Protein AF-A0A4D0RZY4-F1 (afdb_monomer)

pLDDT: mean 76.49, std 14.1, range [45.78, 93.81]

Radius of gyration: 37.78 Å; Cα contacts (8 Å, |Δi|>4): 43; chains: 1; bounding box: 94×48×108 Å

Nearest PDB structures (foldseek):
  8q7h-assembly1_B  TM=3.725E-01  e=3.620E+00  Homo sapiens

Secondary structure (DSSP, 8-state):
-HHHHHHHHHHHHHHHHHHHHHHHHHHHHHHHT-PPPHHHHHHHHHH-GGGHHHHHHHHHHH-S---HHHHHHHHHHHHHHHHHHHHHHHHHHHHHHHHHHHHHHHHHHHHHTT---PPPPPP---

Solvent-accessible surface area (backbone atoms only — not comparable to f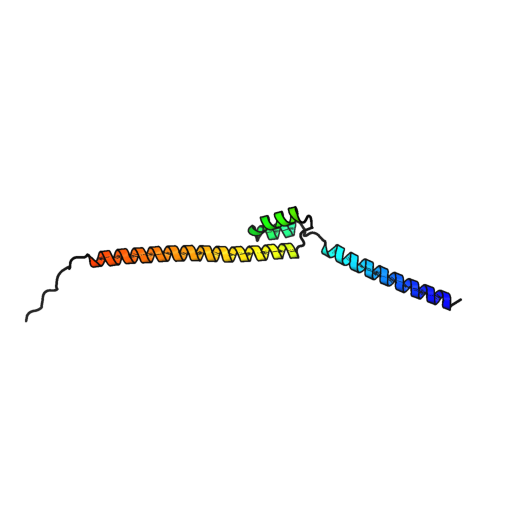ull-atom values): 7279 Å² total; per-residue (Å²): 114,74,70,58,56,53,52,52,51,55,49,51,52,52,53,50,50,52,49,50,51,52,51,49,54,52,50,51,54,58,60,68,61,51,54,47,54,72,65,62,56,49,52,52,36,72,77,31,64,79,28,49,64,61,52,53,50,46,48,73,72,62,75,49,71,64,32,60,68,60,51,52,50,50,36,53,53,38,51,55,54,47,54,54,52,50,53,52,51,50,50,54,50,51,54,53,52,50,52,52,52,51,53,54,48,56,53,49,55,58,54,59,77,64,60,78,84,79,79,85,79,83,80,89,81,132

Structure (mmCIF, N/CA/C/O backbone):
data_AF-A0A4D0RZY4-F1
#
_entry.id   AF-A0A4D0RZY4-F1
#
loop_
_atom_site.group_PDB
_atom_site.id
_atom_site.type_symbol
_atom_site.label_atom_id
_atom_site.label_alt_id
_atom_site.label_comp_id
_atom_site.label_asym_id
_atom_site.label_entity_id
_atom_site.label_seq_id
_atom_site.pdbx_PDB_ins_code
_atom_site.Cartn_x
_atom_site.Cartn_y
_atom_site.Cartn_z
_atom_site.occupancy
_atom_site.B_iso_or_equiv
_atom_site.auth_seq_id
_atom_site.auth_comp_id
_atom_site.auth_asym_id
_atom_site.auth_atom_id
_atom_site.pdbx_PDB_model_num
ATOM 1 N N . MET A 1 1 ? -51.139 1.324 35.838 1.00 61.91 1 MET A N 1
ATOM 2 C CA . MET A 1 1 ? -49.748 1.086 36.300 1.00 61.91 1 MET A CA 1
ATOM 3 C C . MET A 1 1 ? -48.948 0.200 35.340 1.00 61.91 1 MET A C 1
ATOM 5 O O . MET A 1 1 ? -47.953 0.679 34.824 1.00 61.91 1 MET A O 1
ATOM 9 N N . LYS A 1 2 ? -49.386 -1.024 34.993 1.00 72.62 2 LYS A N 1
ATOM 10 C CA . LYS A 1 2 ? -48.641 -1.959 34.104 1.00 72.62 2 LYS A CA 1
ATOM 11 C C . LYS A 1 2 ? -48.241 -1.405 32.719 1.00 72.62 2 LYS A C 1
ATOM 13 O O . LYS A 1 2 ? -47.135 -1.658 32.264 1.00 72.62 2 LYS A O 1
ATOM 18 N N . SER A 1 3 ? -49.089 -0.590 32.081 1.00 78.44 3 SER A N 1
ATOM 19 C CA . SER A 1 3 ? -48.786 0.014 30.766 1.00 78.44 3 SER A CA 1
ATOM 20 C C . SER A 1 3 ? -47.657 1.057 30.810 1.00 78.44 3 SER A C 1
ATOM 22 O O . SER A 1 3 ? -46.934 1.230 29.834 1.00 78.44 3 SER A O 1
ATOM 24 N N . ILE A 1 4 ? -47.467 1.727 31.951 1.00 85.56 4 ILE A N 1
ATOM 25 C CA . ILE A 1 4 ? -46.423 2.750 32.116 1.00 85.56 4 ILE A CA 1
ATOM 26 C C . ILE A 1 4 ? -45.049 2.077 32.182 1.00 85.56 4 ILE A C 1
ATOM 28 O O . ILE A 1 4 ? -44.133 2.484 31.474 1.00 8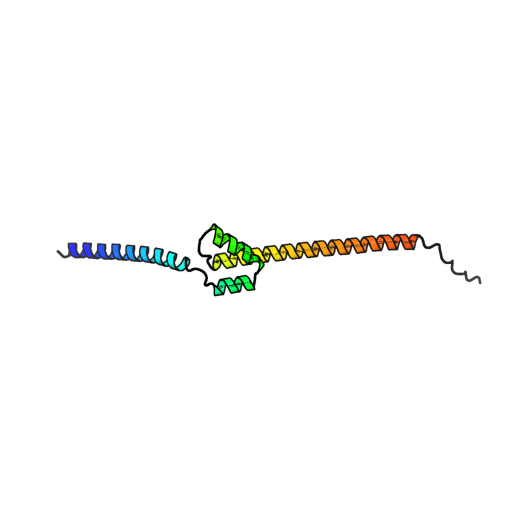5.56 4 ILE A O 1
ATOM 32 N N . TYR A 1 5 ? -44.936 0.991 32.952 1.00 84.56 5 TYR A N 1
ATOM 33 C CA . TYR A 1 5 ? -43.713 0.188 33.022 1.00 84.56 5 TYR A CA 1
ATOM 34 C C . TYR A 1 5 ? -43.352 -0.438 31.675 1.00 84.56 5 TYR A C 1
ATOM 36 O O . TYR A 1 5 ? -42.184 -0.443 31.303 1.00 84.56 5 TYR A O 1
ATOM 44 N N . LEU A 1 6 ? -44.347 -0.898 30.910 1.00 87.44 6 LEU A N 1
ATOM 45 C CA . LEU A 1 6 ? -44.110 -1.476 29.587 1.00 87.44 6 LEU A CA 1
ATOM 46 C C . LEU A 1 6 ? -43.543 -0.446 28.596 1.00 87.44 6 LEU A C 1
ATOM 48 O O . LEU A 1 6 ? -42.625 -0.762 27.847 1.00 87.44 6 LEU A O 1
ATOM 52 N N . LYS A 1 7 ? -44.044 0.797 28.622 1.00 88.31 7 LYS A N 1
ATOM 53 C CA . LYS A 1 7 ? -43.523 1.894 27.787 1.00 88.31 7 LYS A CA 1
ATOM 54 C C . LYS A 1 7 ? -42.090 2.275 28.166 1.00 88.31 7 LYS A C 1
ATOM 56 O O . LYS A 1 7 ? -41.256 2.442 27.282 1.00 88.31 7 LYS A O 1
ATOM 61 N N . TYR A 1 8 ? -41.794 2.361 29.464 1.00 90.00 8 TYR A N 1
ATOM 62 C CA . TYR A 1 8 ? -40.435 2.623 29.952 1.00 90.00 8 TYR A CA 1
ATOM 63 C C . TYR A 1 8 ? -39.457 1.512 29.572 1.00 90.00 8 TYR A C 1
ATOM 65 O O . TYR A 1 8 ? -38.351 1.797 29.119 1.00 90.00 8 TYR A O 1
ATOM 73 N N . PHE A 1 9 ? -39.880 0.255 29.703 1.00 89.50 9 PHE A N 1
ATOM 74 C CA . PHE A 1 9 ? -39.071 -0.894 29.319 1.00 89.50 9 PHE A CA 1
ATOM 75 C C . PHE A 1 9 ? -38.739 -0.874 27.823 1.00 89.50 9 PHE A C 1
ATOM 77 O O . PHE A 1 9 ? -37.576 -0.995 27.448 1.00 89.50 9 PHE A O 1
ATOM 84 N N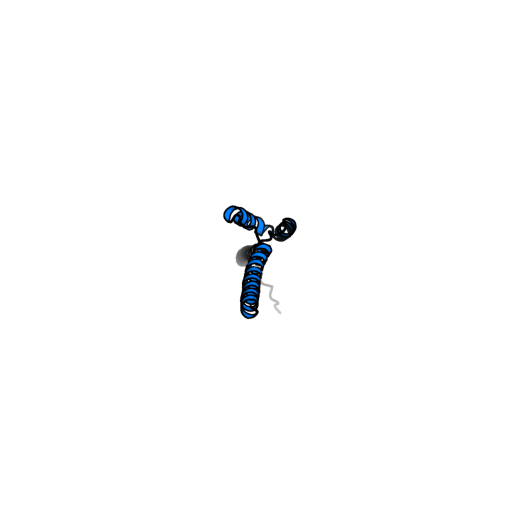 . LEU A 1 10 ? -39.739 -0.631 26.969 1.00 88.69 10 LEU A N 1
ATOM 85 C CA . LEU A 1 10 ? -39.537 -0.551 25.522 1.00 88.69 10 LEU A CA 1
ATOM 86 C C . LEU A 1 10 ? -38.591 0.598 25.137 1.00 88.69 10 LEU A C 1
ATOM 88 O O . LEU A 1 10 ? -37.725 0.428 24.283 1.00 88.69 10 LEU A O 1
ATOM 92 N N . SER A 1 11 ? -38.717 1.747 25.809 1.00 90.81 11 SER A N 1
ATOM 93 C CA . SER A 1 11 ? -37.832 2.898 25.609 1.00 90.81 11 SER A CA 1
ATOM 94 C C . SER A 1 11 ? -36.391 2.603 26.025 1.00 90.81 11 SER A C 1
ATOM 96 O O . SER A 1 11 ? -35.465 2.992 25.318 1.00 90.81 11 SER A O 1
ATOM 98 N N . PHE A 1 12 ? -36.186 1.922 27.154 1.00 92.25 12 PHE A N 1
ATOM 99 C CA . PHE A 1 12 ? -34.852 1.563 27.635 1.00 92.25 12 PHE A CA 1
ATOM 100 C C . PHE A 1 12 ? -34.146 0.604 26.674 1.00 92.25 12 PHE A C 1
ATOM 102 O O . PHE A 1 12 ? -32.979 0.807 26.350 1.00 92.25 12 PHE A O 1
ATOM 109 N N . VAL A 1 13 ? -34.874 -0.390 26.157 1.00 93.25 13 VAL A N 1
ATOM 110 C CA . VAL A 1 13 ? -34.351 -1.317 25.145 1.00 93.25 13 VAL A CA 1
ATOM 111 C C . VAL A 1 13 ? -33.952 -0.563 23.876 1.00 93.25 13 VAL A C 1
ATOM 113 O O . VAL A 1 13 ? -32.864 -0.787 23.356 1.00 93.25 13 VAL A O 1
ATOM 116 N N . PHE A 1 14 ? -34.779 0.372 23.403 1.00 92.19 14 PHE A N 1
ATOM 117 C CA . PHE A 1 14 ? -34.480 1.133 22.188 1.00 92.19 14 PHE A CA 1
ATOM 118 C C . PHE A 1 14 ? -33.235 2.015 22.339 1.00 92.19 14 PHE A C 1
ATOM 120 O O . PHE A 1 14 ? -32.358 2.004 21.477 1.00 92.19 14 PHE A O 1
ATOM 127 N N . VAL A 1 15 ? -33.128 2.742 23.456 1.00 93.81 15 VAL A N 1
ATOM 128 C CA . VAL A 1 15 ? -31.955 3.578 23.757 1.00 93.81 15 VAL A CA 1
ATOM 129 C C . VAL A 1 15 ? -30.707 2.713 23.933 1.00 93.81 15 VAL A C 1
ATOM 131 O O . VAL A 1 15 ? -29.658 3.052 23.396 1.00 93.81 15 VAL A O 1
ATOM 134 N N . GLY A 1 16 ? -30.825 1.574 24.620 1.00 92.00 16 GLY A N 1
ATOM 135 C CA . GLY A 1 16 ? -29.725 0.631 24.812 1.00 92.00 16 GLY A CA 1
ATOM 136 C C . GLY A 1 16 ? -29.207 0.046 23.498 1.00 92.00 16 GLY A C 1
ATOM 137 O O . GLY A 1 16 ? -28.000 0.023 23.282 1.00 92.00 16 GLY A O 1
ATOM 138 N N . VAL A 1 17 ? -30.100 -0.367 22.592 1.00 93.44 17 VAL A N 1
ATOM 139 C CA . VAL A 1 17 ? -29.726 -0.905 21.271 1.00 93.44 17 VAL A CA 1
ATOM 140 C C . VAL A 1 17 ? -29.083 0.170 20.396 1.00 93.44 17 VAL A C 1
ATOM 142 O O . VAL A 1 17 ? -28.061 -0.099 19.770 1.00 93.44 17 VAL A O 1
ATOM 145 N N . MET A 1 18 ? -29.625 1.392 20.383 1.00 90.88 18 MET A N 1
ATOM 146 C CA . MET A 1 18 ? -29.028 2.501 19.631 1.00 90.88 18 MET A CA 1
ATOM 147 C C . MET A 1 18 ? -27.653 2.885 20.183 1.00 90.88 18 MET A C 1
ATOM 149 O O . MET A 1 18 ? -26.723 3.074 19.407 1.00 90.88 18 MET A O 1
ATOM 153 N N . ALA A 1 19 ? -27.487 2.926 21.508 1.00 91.94 19 ALA A N 1
ATOM 154 C CA . ALA A 1 19 ? -26.190 3.161 22.135 1.00 91.94 19 ALA A CA 1
ATOM 155 C C . ALA A 1 19 ? -25.185 2.045 21.810 1.00 91.94 19 ALA A C 1
ATOM 157 O O . ALA A 1 19 ? -24.049 2.347 21.467 1.00 91.94 19 ALA A O 1
ATOM 158 N N . MET A 1 20 ? -25.600 0.774 21.837 1.00 91.19 20 MET A N 1
ATOM 159 C CA . MET A 1 20 ? -24.758 -0.366 21.445 1.00 91.19 20 MET A CA 1
ATOM 160 C C . MET A 1 20 ? -24.340 -0.304 19.973 1.00 91.19 20 MET A C 1
ATOM 162 O O . MET A 1 20 ? -23.181 -0.552 19.660 1.00 91.19 20 MET A O 1
ATOM 166 N N . LEU A 1 21 ? -25.258 0.056 19.072 1.00 90.50 21 LEU A N 1
ATOM 167 C CA . LEU A 1 21 ? -24.956 0.234 17.650 1.00 90.50 21 LEU A CA 1
ATOM 168 C C . LEU A 1 21 ? -23.966 1.372 17.425 1.00 90.50 21 LEU A C 1
ATOM 170 O O . LEU A 1 21 ? -22.983 1.189 16.716 1.00 90.50 21 LEU A O 1
ATOM 174 N N . ILE A 1 22 ? -24.198 2.524 18.054 1.00 89.56 22 ILE A N 1
ATOM 175 C CA . ILE A 1 22 ? -23.301 3.677 17.965 1.00 89.56 22 ILE A CA 1
ATOM 176 C C . ILE A 1 22 ? -21.926 3.300 18.525 1.00 89.56 22 ILE A C 1
ATOM 178 O O . ILE A 1 22 ? -20.929 3.446 17.825 1.00 89.56 22 ILE A O 1
ATOM 182 N N . CYS A 1 23 ? -21.864 2.735 19.734 1.00 88.56 23 CYS A N 1
ATOM 183 C CA . CYS A 1 23 ? -20.617 2.251 20.318 1.00 88.56 23 CYS A CA 1
ATOM 184 C C . CYS A 1 23 ? -19.922 1.231 19.415 1.00 88.56 23 CYS A C 1
ATOM 186 O O . CYS A 1 23 ? -18.720 1.344 19.251 1.00 88.56 23 CYS A O 1
ATOM 188 N N . GLY A 1 24 ? -20.643 0.293 18.797 1.00 86.50 24 GLY A N 1
ATOM 189 C CA . GLY A 1 24 ? -20.077 -0.687 17.870 1.00 86.50 24 GLY A CA 1
ATOM 190 C C . GLY A 1 24 ? -19.512 -0.061 16.594 1.00 86.50 24 GLY A C 1
ATOM 191 O O . GLY A 1 24 ? -18.422 -0.433 16.173 1.00 86.50 24 GLY A O 1
ATOM 192 N N . LEU A 1 25 ? -20.205 0.917 16.000 1.00 85.00 25 LEU A N 1
ATOM 193 C CA . LEU A 1 25 ? -19.712 1.653 14.829 1.00 85.00 25 LEU A CA 1
ATOM 194 C C . LEU A 1 25 ? -18.422 2.412 15.150 1.00 85.00 25 LEU A C 1
ATOM 196 O O . LEU A 1 25 ? -17.447 2.282 14.416 1.00 85.00 25 LEU A O 1
ATOM 200 N N . PHE A 1 26 ? -18.393 3.129 16.275 1.00 82.12 26 PHE A N 1
ATOM 201 C CA . PHE A 1 26 ? -17.177 3.795 16.736 1.00 82.12 26 PHE A CA 1
ATOM 202 C C . PHE A 1 26 ? -16.080 2.783 17.092 1.00 82.12 26 PHE A C 1
ATOM 204 O O . PHE A 1 26 ? -14.929 2.992 16.740 1.00 82.12 26 PHE A O 1
ATOM 211 N N . TYR A 1 27 ? -16.404 1.657 17.730 1.00 77.00 27 TYR A N 1
ATOM 212 C CA . TYR A 1 27 ? -15.413 0.630 18.075 1.00 77.00 27 TYR A CA 1
ATOM 213 C C . TYR A 1 27 ? -14.759 0.011 16.832 1.00 77.00 27 TYR A C 1
ATOM 215 O O . TYR A 1 27 ? -13.563 -0.266 16.845 1.00 77.00 27 TYR A O 1
ATOM 223 N N . ASN A 1 28 ? -15.530 -0.180 15.757 1.00 73.19 28 ASN A N 1
ATOM 224 C CA . ASN A 1 28 ? -15.009 -0.647 14.472 1.00 73.19 28 ASN A CA 1
ATOM 225 C C . ASN A 1 28 ? -14.062 0.384 13.839 1.00 73.19 28 ASN A C 1
ATOM 227 O O . ASN A 1 28 ? -12.974 0.010 13.416 1.00 73.19 28 ASN A O 1
ATOM 231 N N . ASP A 1 29 ? -14.429 1.668 13.854 1.00 71.62 29 ASP A N 1
ATOM 232 C CA . ASP A 1 29 ? -13.574 2.772 13.389 1.00 71.62 29 ASP A CA 1
ATOM 233 C C . ASP A 1 29 ? -12.244 2.829 14.174 1.00 71.62 29 ASP A C 1
ATOM 235 O O . ASP A 1 29 ? -11.159 2.893 13.597 1.00 71.62 29 ASP A O 1
ATOM 239 N N . TYR A 1 30 ? -12.310 2.642 15.498 1.00 63.47 30 TYR A N 1
ATOM 240 C CA . TYR A 1 30 ? -11.136 2.548 16.373 1.00 63.47 30 TYR A CA 1
ATOM 241 C C . TYR A 1 30 ? -10.222 1.351 16.067 1.00 63.47 30 TYR A C 1
ATOM 243 O O . TYR A 1 30 ? -9.002 1.462 16.207 1.00 63.47 30 TYR A O 1
ATOM 251 N N . LEU A 1 31 ? -10.778 0.198 15.683 1.00 62.16 31 LEU A N 1
ATOM 252 C CA . LEU A 1 31 ? -9.979 -0.978 15.323 1.00 62.16 31 LEU A CA 1
ATOM 253 C C . LEU A 1 31 ? -9.293 -0.809 13.966 1.00 62.16 31 LEU A C 1
ATOM 255 O O . LEU A 1 31 ? -8.164 -1.268 13.794 1.00 62.16 31 LEU A O 1
ATOM 259 N N . GLU A 1 32 ? -9.944 -0.130 13.026 1.00 54.53 32 GLU A N 1
ATOM 260 C CA . GLU A 1 32 ? -9.401 0.117 11.688 1.00 54.53 32 GLU A CA 1
ATOM 261 C C . GLU A 1 32 ? -8.252 1.138 11.703 1.00 54.53 32 GLU A C 1
ATOM 263 O O . GLU A 1 32 ? -7.352 1.090 10.862 1.00 54.53 32 GLU A O 1
ATOM 268 N N . GLN A 1 33 ? -8.223 2.002 12.721 1.00 58.19 33 GLN A N 1
ATOM 269 C CA . GLN A 1 33 ? -7.160 2.979 12.940 1.00 58.19 33 GLN A CA 1
ATOM 270 C C . GLN A 1 33 ? -5.938 2.431 13.697 1.00 58.19 33 GLN A C 1
ATOM 272 O O . GLN A 1 33 ? -5.008 3.193 13.976 1.00 58.19 33 GLN A O 1
ATOM 277 N N . GLN A 1 34 ? -5.899 1.128 14.014 1.00 54.47 34 GLN A N 1
ATOM 278 C CA . GLN A 1 34 ? -4.713 0.497 14.598 1.00 54.47 34 GLN A CA 1
ATOM 279 C C . GLN A 1 34 ? -3.494 0.731 13.685 1.00 54.47 34 GLN A C 1
ATOM 281 O O . GLN A 1 34 ? -3.467 0.244 12.547 1.00 54.47 34 GLN A O 1
ATOM 286 N N . PRO A 1 35 ? -2.483 1.491 14.149 1.00 56.97 35 PRO A N 1
ATOM 287 C CA . PRO A 1 35 ? -1.281 1.741 13.370 1.00 56.97 35 PRO A CA 1
ATOM 288 C C . PR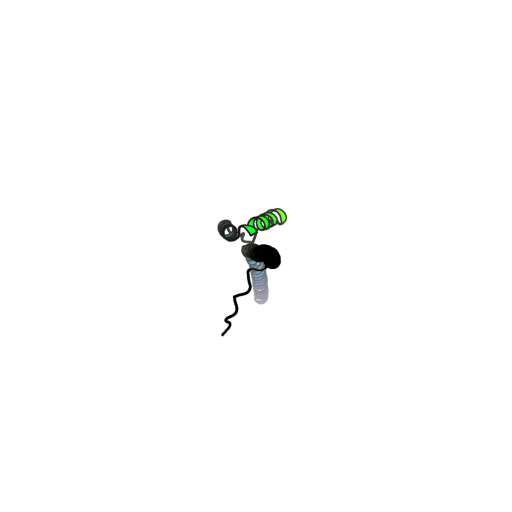O A 1 35 ? -0.573 0.412 13.095 1.00 56.97 35 PRO A C 1
ATOM 290 O O . PRO A 1 35 ? -0.484 -0.441 13.980 1.00 56.97 35 PRO A O 1
ATOM 293 N N . ALA A 1 36 ? -0.058 0.233 11.873 1.00 57.88 36 ALA A N 1
ATOM 294 C CA . ALA A 1 36 ? 0.781 -0.919 11.563 1.00 57.88 36 ALA A CA 1
ATOM 295 C C . ALA A 1 36 ? 1.926 -0.987 12.585 1.00 57.88 36 ALA A C 1
ATOM 297 O O . ALA A 1 36 ? 2.607 0.014 12.828 1.00 57.88 36 ALA A O 1
ATOM 298 N N . THR A 1 37 ? 2.123 -2.151 13.208 1.00 59.38 37 THR A N 1
ATOM 299 C CA . THR A 1 37 ? 3.245 -2.346 14.125 1.00 59.38 37 THR A CA 1
ATOM 300 C C . THR A 1 37 ? 4.548 -2.021 13.386 1.00 59.38 37 THR A C 1
ATOM 302 O O . THR A 1 37 ? 4.710 -2.406 12.223 1.00 59.38 37 THR A O 1
ATOM 305 N N . PRO A 1 38 ? 5.494 -1.308 14.023 1.00 61.09 38 PRO A N 1
ATOM 306 C CA . PRO A 1 38 ? 6.728 -0.873 13.365 1.00 61.09 38 PRO A CA 1
ATOM 307 C C . PRO A 1 38 ? 7.548 -2.052 12.816 1.00 61.09 38 PRO A C 1
ATOM 309 O O . PRO A 1 38 ? 8.316 -1.886 11.873 1.00 61.09 38 PRO A O 1
ATOM 312 N N . GLU A 1 39 ? 7.336 -3.255 13.349 1.00 59.84 39 GLU A N 1
ATOM 313 C CA . GLU A 1 39 ? 7.965 -4.498 12.899 1.00 59.84 39 GLU A CA 1
ATOM 314 C C . GLU A 1 39 ? 7.465 -4.950 11.513 1.00 59.84 39 GLU A C 1
ATOM 316 O O . GLU A 1 39 ? 8.280 -5.233 10.640 1.00 59.84 39 GLU A O 1
ATOM 321 N N . GLN A 1 40 ? 6.151 -4.904 11.251 1.00 66.12 40 GLN A N 1
ATOM 322 C CA . GLN A 1 40 ? 5.568 -5.236 9.938 1.00 66.12 40 GLN A CA 1
ATOM 323 C C . GLN A 1 40 ? 5.967 -4.218 8.863 1.00 66.12 40 GLN A C 1
ATOM 325 O O . GLN A 1 40 ? 6.197 -4.562 7.705 1.00 66.12 40 GLN A O 1
ATOM 330 N N . LEU A 1 41 ? 6.067 -2.941 9.244 1.00 71.00 41 LEU A N 1
ATOM 331 C CA . LEU A 1 41 ? 6.479 -1.893 8.315 1.00 71.00 41 LEU A CA 1
ATOM 332 C C . LEU A 1 41 ? 7.964 -2.020 7.948 1.00 71.00 41 LEU A C 1
ATOM 334 O O . LEU A 1 41 ? 8.334 -1.770 6.802 1.00 71.00 41 LEU A O 1
ATOM 338 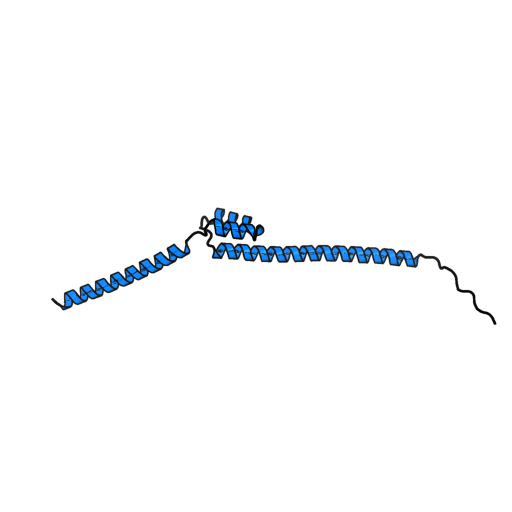N N . THR A 1 42 ? 8.795 -2.455 8.900 1.00 68.31 42 THR A N 1
ATOM 339 C CA . THR A 1 42 ? 10.219 -2.733 8.669 1.00 68.31 42 THR A CA 1
ATOM 340 C C . THR A 1 42 ? 10.407 -3.948 7.758 1.00 68.31 42 THR A C 1
ATOM 342 O O . THR A 1 42 ? 11.246 -3.897 6.863 1.00 68.31 42 THR A O 1
ATOM 345 N N . GLU A 1 43 ? 9.586 -4.992 7.910 1.00 73.88 43 GLU A N 1
ATOM 346 C CA . GLU A 1 43 ? 9.586 -6.170 7.030 1.00 73.88 43 GLU A CA 1
ATOM 347 C C . GLU A 1 43 ? 9.260 -5.794 5.570 1.00 73.88 43 GLU A C 1
ATOM 349 O O . GLU A 1 43 ? 10.009 -6.137 4.654 1.00 73.88 43 GLU A O 1
ATOM 354 N N . ILE A 1 44 ? 8.231 -4.965 5.348 1.00 75.75 44 ILE A N 1
ATOM 355 C CA . ILE A 1 44 ? 7.884 -4.450 4.008 1.00 75.75 44 ILE A CA 1
ATOM 356 C C . ILE A 1 44 ? 9.011 -3.571 3.438 1.00 75.75 44 ILE A C 1
ATOM 358 O O . ILE A 1 44 ? 9.304 -3.632 2.240 1.00 75.75 44 ILE A O 1
ATOM 362 N 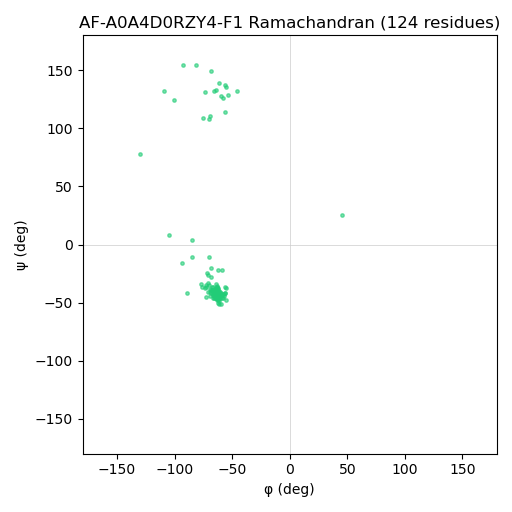N . LEU A 1 45 ? 9.669 -2.765 4.279 1.00 76.06 45 LEU A N 1
ATOM 363 C CA . LEU A 1 45 ? 10.807 -1.934 3.872 1.00 76.06 45 LEU A CA 1
ATOM 364 C C . LEU A 1 45 ? 12.003 -2.779 3.425 1.00 76.06 45 LEU A C 1
ATOM 366 O O . LEU A 1 45 ? 12.713 -2.408 2.489 1.00 76.06 45 LEU A O 1
ATOM 370 N N . GLN A 1 46 ? 12.216 -3.908 4.100 1.00 75.00 46 GLN A N 1
ATOM 371 C CA . GLN A 1 46 ? 13.311 -4.823 3.823 1.00 75.00 46 GLN A CA 1
ATOM 372 C C . GLN A 1 46 ? 13.076 -5.598 2.517 1.00 75.00 46 GLN A C 1
ATOM 374 O O . GLN A 1 46 ? 14.020 -5.795 1.751 1.00 75.00 46 GLN A O 1
ATOM 379 N N . GLU A 1 47 ? 11.827 -5.963 2.213 1.00 76.88 47 GLU A N 1
ATOM 380 C CA . GLU A 1 47 ? 11.465 -6.580 0.929 1.00 76.88 47 GLU A CA 1
ATOM 381 C C . GLU A 1 47 ? 11.388 -5.575 -0.234 1.00 76.88 47 GLU A C 1
ATOM 383 O O . GLU A 1 47 ? 11.723 -5.905 -1.376 1.00 76.88 47 GLU A O 1
ATOM 388 N N . THR A 1 48 ? 10.957 -4.338 0.029 1.00 79.81 48 THR A N 1
ATOM 389 C CA . THR A 1 48 ? 10.763 -3.293 -0.988 1.00 79.81 48 THR A CA 1
ATOM 390 C C . THR A 1 48 ? 11.437 -1.975 -0.596 1.00 79.81 48 THR A C 1
ATOM 392 O O . THR A 1 48 ? 10.761 -1.002 -0.254 1.00 79.81 48 THR A O 1
ATOM 395 N N . PRO A 1 49 ? 12.773 -1.867 -0.748 1.00 80.25 49 PRO A N 1
ATOM 396 C CA . PRO A 1 49 ? 13.507 -0.653 -0.381 1.00 80.25 49 PRO A CA 1
ATOM 397 C C . PRO A 1 49 ? 13.080 0.572 -1.203 1.00 80.25 49 PRO A C 1
ATOM 399 O O . PRO A 1 49 ? 13.239 1.705 -0.764 1.00 80.25 49 PRO A O 1
ATOM 402 N N . CYS A 1 50 ? 12.489 0.359 -2.384 1.00 84.00 50 CYS A N 1
ATOM 403 C CA . CYS A 1 50 ? 11.982 1.434 -3.234 1.00 84.00 50 CYS A CA 1
ATOM 404 C C . CYS A 1 50 ? 10.751 2.154 -2.644 1.00 84.00 50 CYS A C 1
ATOM 406 O O . CYS A 1 50 ? 10.454 3.275 -3.047 1.00 84.00 50 CYS A O 1
ATOM 408 N N . ALA A 1 51 ? 10.032 1.531 -1.702 1.00 83.31 51 ALA A N 1
ATOM 409 C CA . ALA A 1 51 ? 8.836 2.101 -1.083 1.00 83.31 51 ALA A CA 1
ATOM 410 C C . ALA A 1 51 ? 9.149 3.027 0.109 1.00 83.31 51 ALA A C 1
ATOM 412 O O . ALA A 1 51 ? 8.260 3.736 0.579 1.00 83.31 51 ALA A O 1
ATOM 413 N N . ALA A 1 52 ? 10.402 3.051 0.583 1.00 82.00 52 ALA A N 1
ATOM 414 C CA . ALA A 1 52 ? 10.796 3.769 1.794 1.00 82.00 52 ALA A CA 1
ATOM 415 C C . ALA A 1 52 ? 10.570 5.285 1.712 1.00 82.00 52 ALA A C 1
ATOM 417 O O . ALA A 1 52 ? 10.027 5.880 2.641 1.00 82.00 52 ALA A O 1
ATOM 418 N N . GLU A 1 53 ? 10.913 5.899 0.578 1.00 81.38 53 GLU A N 1
ATOM 419 C CA . GLU A 1 53 ? 10.710 7.335 0.351 1.00 81.38 53 GLU A CA 1
ATOM 420 C C . GLU A 1 53 ? 9.216 7.693 0.328 1.00 81.38 53 GLU A C 1
ATOM 422 O O . GLU A 1 53 ? 8.796 8.666 0.951 1.00 81.38 53 GLU A O 1
ATOM 427 N N . ALA A 1 54 ? 8.392 6.855 -0.311 1.00 80.81 54 ALA A N 1
ATOM 428 C CA . ALA A 1 54 ? 6.950 7.067 -0.409 1.00 80.81 54 ALA A CA 1
ATOM 429 C C . ALA A 1 54 ? 6.245 6.942 0.954 1.00 80.81 54 ALA A C 1
ATOM 431 O O . ALA A 1 54 ? 5.309 7.695 1.241 1.00 80.81 54 ALA A O 1
ATOM 432 N N . PHE A 1 55 ? 6.700 6.025 1.817 1.00 80.44 55 PHE A N 1
ATOM 433 C CA . PHE A 1 55 ? 6.217 5.930 3.199 1.00 80.44 55 PHE A CA 1
ATOM 434 C C . PHE A 1 55 ? 6.602 7.149 4.025 1.00 80.44 55 PHE A C 1
ATOM 436 O O . PHE A 1 55 ? 5.778 7.682 4.768 1.00 80.44 55 PHE A O 1
ATOM 443 N N . GLN A 1 56 ? 7.838 7.618 3.877 1.00 81.56 56 GLN A N 1
ATOM 444 C CA . GLN A 1 56 ? 8.315 8.792 4.593 1.00 81.56 56 GLN A CA 1
ATOM 445 C C . GLN A 1 56 ? 7.550 10.056 4.177 1.00 81.56 56 GLN A C 1
ATOM 447 O O . GLN A 1 56 ? 7.192 10.862 5.033 1.00 81.56 56 GLN A O 1
ATOM 452 N N . GLU A 1 57 ? 7.228 10.198 2.892 1.00 82.00 57 GLU A N 1
ATOM 453 C CA . GLU A 1 57 ? 6.413 11.297 2.370 1.00 82.00 57 GLU A CA 1
ATOM 454 C C . GLU A 1 57 ? 4.971 11.258 2.904 1.00 82.00 57 GLU A C 1
ATOM 456 O O . GLU A 1 57 ? 4.451 12.280 3.354 1.00 82.00 57 GLU A O 1
ATOM 461 N N . THR A 1 58 ? 4.339 10.079 2.946 1.00 77.69 58 THR A N 1
ATOM 462 C CA . THR A 1 58 ? 2.976 9.943 3.497 1.00 77.69 58 THR A CA 1
ATOM 463 C C . THR A 1 58 ? 2.920 10.214 4.999 1.00 77.69 58 THR A C 1
ATOM 465 O O . THR A 1 58 ? 1.988 10.879 5.451 1.00 77.69 58 THR A O 1
ATOM 468 N N . LEU A 1 59 ? 3.921 9.769 5.764 1.00 75.81 59 LEU A N 1
ATOM 469 C CA . LEU A 1 59 ? 4.029 10.055 7.199 1.00 75.81 59 LEU A CA 1
ATOM 470 C C . LEU A 1 59 ? 4.228 11.552 7.481 1.00 75.81 59 LEU A C 1
ATOM 472 O O . LEU A 1 59 ? 3.642 12.078 8.425 1.00 75.81 59 LEU A O 1
ATOM 476 N N . ASN A 1 60 ? 5.029 12.237 6.660 1.00 76.44 60 ASN A N 1
ATOM 477 C CA . ASN A 1 60 ? 5.345 13.656 6.842 1.00 76.44 60 ASN A CA 1
ATOM 478 C C . ASN A 1 60 ? 4.181 14.567 6.412 1.00 76.44 60 ASN A C 1
ATOM 480 O O . ASN A 1 60 ? 3.916 15.576 7.058 1.00 76.44 60 ASN A O 1
ATOM 484 N N . TYR A 1 61 ? 3.452 14.195 5.352 1.00 68.50 61 TYR A N 1
ATOM 485 C CA . TYR A 1 61 ? 2.377 15.026 4.805 1.00 68.50 61 TYR A CA 1
ATOM 486 C C . TYR A 1 61 ? 1.006 14.766 5.439 1.00 68.50 61 TYR A C 1
ATOM 488 O O . TYR A 1 61 ? 0.263 15.713 5.686 1.00 68.50 61 TYR A O 1
ATOM 496 N N . GLN A 1 62 ? 0.633 13.503 5.679 1.00 63.84 62 GLN A N 1
ATOM 497 C CA . GLN A 1 62 ? -0.720 13.183 6.149 1.00 63.84 62 GLN A CA 1
ATOM 498 C C . GLN A 1 62 ? -0.848 13.082 7.667 1.00 63.84 62 GLN A C 1
ATOM 500 O O . GLN A 1 62 ? -1.976 13.125 8.150 1.00 63.84 62 GLN A O 1
ATOM 505 N N . SER A 1 63 ? 0.244 12.966 8.437 1.00 58.19 63 SER A N 1
ATOM 506 C CA . SER A 1 63 ? 0.190 12.761 9.902 1.00 58.19 63 SER A CA 1
ATOM 507 C C . SER A 1 63 ? -0.840 11.698 10.340 1.00 58.19 63 SER A C 1
ATOM 509 O O . SER A 1 63 ? -1.374 11.734 11.444 1.00 58.19 63 SER A O 1
ATOM 511 N N . GLU A 1 64 ? -1.148 10.763 9.441 1.00 61.56 64 GLU A N 1
ATOM 512 C CA . GLU A 1 64 ? -2.165 9.732 9.589 1.00 61.56 64 GLU A CA 1
ATOM 513 C C . GLU A 1 64 ? -1.396 8.421 9.742 1.00 61.56 64 GLU A C 1
ATOM 515 O O . GLU A 1 64 ? -0.455 8.179 8.972 1.00 61.56 64 GLU A O 1
ATOM 520 N N . PRO A 1 65 ? -1.732 7.582 10.732 1.00 61.28 65 PRO A N 1
ATOM 521 C CA . PRO A 1 65 ? -1.050 6.312 10.908 1.00 61.28 65 PRO A CA 1
ATOM 522 C C . PRO A 1 65 ? -1.176 5.481 9.626 1.00 61.28 65 PRO A C 1
ATOM 524 O O . PRO A 1 65 ? -2.270 5.268 9.100 1.00 61.28 65 PRO A O 1
ATOM 527 N N . LEU A 1 66 ? -0.039 5.032 9.089 1.00 70.56 66 LEU A N 1
ATOM 528 C CA . LEU A 1 66 ? -0.017 4.240 7.868 1.00 70.56 66 LEU A CA 1
ATOM 529 C C . LEU A 1 66 ? -0.605 2.857 8.174 1.00 70.56 66 LEU A C 1
ATOM 531 O O . LEU A 1 66 ? 0.006 2.045 8.869 1.00 70.56 66 LEU A O 1
ATOM 535 N N . THR A 1 67 ? -1.813 2.595 7.680 1.00 76.50 67 THR A N 1
ATOM 536 C CA . THR A 1 67 ? -2.448 1.284 7.832 1.00 76.50 67 THR A CA 1
ATOM 537 C C . THR A 1 67 ? -1.704 0.238 7.001 1.00 76.50 67 THR A C 1
ATOM 539 O O . THR A 1 67 ? -1.167 0.533 5.927 1.00 76.50 67 THR A O 1
ATOM 542 N N . LEU A 1 68 ? -1.698 -1.015 7.463 1.00 75.56 68 LEU A N 1
ATOM 543 C CA . LEU A 1 68 ? -1.009 -2.124 6.788 1.00 75.56 68 LEU A CA 1
ATOM 544 C C . LEU A 1 68 ? -1.471 -2.299 5.327 1.00 75.56 68 LEU A C 1
ATOM 546 O O . LEU A 1 68 ? -0.669 -2.577 4.435 1.00 75.56 68 LEU A O 1
ATOM 550 N N . GLY A 1 69 ? -2.762 -2.083 5.056 1.00 75.75 69 GLY A N 1
ATOM 551 C CA . GLY A 1 69 ? -3.314 -2.138 3.700 1.00 75.75 69 GLY A CA 1
ATOM 552 C C . GLY A 1 69 ? -2.748 -1.050 2.782 1.00 75.75 69 GLY A C 1
ATOM 553 O O . GLY A 1 69 ? -2.385 -1.324 1.636 1.00 75.75 69 GLY A O 1
ATOM 554 N N . LYS A 1 70 ? -2.606 0.179 3.291 1.00 81.19 70 LYS A N 1
ATOM 555 C CA . LYS A 1 70 ? -2.014 1.294 2.541 1.00 81.19 70 LYS A CA 1
ATOM 556 C C . LYS A 1 70 ? -0.517 1.080 2.316 1.00 81.19 70 LYS A C 1
ATOM 558 O O . LYS A 1 70 ? -0.040 1.333 1.210 1.00 81.19 70 LYS A O 1
ATOM 563 N N . ALA A 1 71 ? 0.186 0.535 3.312 1.00 81.88 71 ALA A N 1
ATOM 564 C CA . ALA A 1 71 ? 1.598 0.183 3.202 1.00 81.88 71 ALA A CA 1
ATOM 565 C C . ALA A 1 71 ? 1.849 -0.845 2.081 1.00 81.88 71 ALA A C 1
ATOM 567 O O . ALA A 1 71 ? 2.637 -0.601 1.166 1.00 81.88 71 ALA A O 1
ATOM 568 N N . ASN A 1 72 ? 1.088 -1.9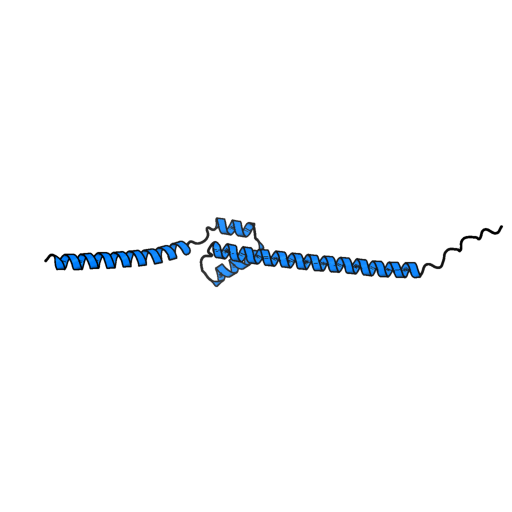44 2.082 1.00 84.50 72 ASN A N 1
ATOM 569 C CA . ASN A 1 72 ? 1.172 -2.983 1.051 1.00 84.50 72 ASN A CA 1
ATOM 570 C C . ASN A 1 72 ? 0.821 -2.465 -0.350 1.00 84.50 72 ASN A C 1
ATOM 572 O O . ASN A 1 72 ? 1.459 -2.842 -1.336 1.00 84.50 72 ASN A O 1
ATOM 576 N N . LYS A 1 73 ? -0.162 -1.561 -0.460 1.00 86.75 73 LYS A N 1
ATOM 577 C CA . LYS A 1 73 ? -0.520 -0.953 -1.746 1.00 86.75 73 LYS A CA 1
ATOM 578 C C . LYS A 1 73 ? 0.648 -0.152 -2.328 1.00 86.75 73 LYS A C 1
ATOM 580 O O . LYS A 1 73 ? 1.019 -0.385 -3.478 1.00 86.75 73 LYS A O 1
ATOM 585 N N . ILE A 1 74 ? 1.253 0.731 -1.535 1.00 85.81 74 ILE A N 1
ATOM 586 C CA . ILE A 1 74 ? 2.406 1.547 -1.951 1.00 85.81 74 ILE A CA 1
ATOM 587 C C . ILE A 1 74 ? 3.597 0.649 -2.327 1.00 85.81 74 ILE A C 1
ATOM 589 O O . ILE A 1 74 ? 4.200 0.848 -3.384 1.00 85.81 74 ILE A O 1
ATOM 593 N N . ALA A 1 75 ? 3.887 -0.386 -1.530 1.00 86.25 75 ALA A N 1
ATOM 594 C CA . ALA A 1 75 ? 4.942 -1.356 -1.830 1.00 86.25 75 ALA A CA 1
ATOM 595 C C . ALA A 1 75 ? 4.710 -2.076 -3.172 1.00 86.25 75 ALA A C 1
ATOM 597 O O . ALA A 1 75 ? 5.610 -2.148 -4.017 1.00 86.25 75 ALA A O 1
ATOM 598 N N . SER A 1 76 ? 3.480 -2.542 -3.419 1.00 87.00 76 SER A N 1
ATOM 599 C CA . SER A 1 76 ? 3.117 -3.236 -4.662 1.00 87.00 76 SER A CA 1
ATOM 600 C C . SER A 1 76 ? 3.222 -2.341 -5.904 1.00 87.00 76 SER A C 1
ATOM 602 O O . SER A 1 76 ? 3.727 -2.772 -6.948 1.00 87.00 76 SER A O 1
ATOM 604 N N . GLU A 1 77 ? 2.805 -1.075 -5.800 1.00 88.19 77 GLU A N 1
ATOM 605 C CA . GLU A 1 77 ? 2.920 -0.110 -6.894 1.00 88.19 77 GLU A CA 1
ATOM 606 C C . GLU A 1 77 ? 4.384 0.214 -7.191 1.00 88.19 77 GLU A C 1
ATOM 608 O O . GLU A 1 77 ? 4.783 0.263 -8.362 1.00 88.19 77 GLU A O 1
ATOM 613 N N . CYS A 1 78 ? 5.200 0.368 -6.147 1.00 88.25 78 CYS A N 1
ATOM 614 C CA . CYS A 1 78 ? 6.623 0.621 -6.299 1.00 88.25 78 CYS A CA 1
ATOM 615 C C . CYS A 1 78 ? 7.342 -0.538 -6.999 1.00 88.25 78 CYS A C 1
ATOM 617 O O . CYS A 1 78 ? 8.067 -0.323 -7.976 1.00 88.25 78 CYS A O 1
ATOM 619 N N . ARG A 1 79 ? 7.075 -1.782 -6.581 1.00 88.12 79 ARG A N 1
ATOM 620 C CA . ARG A 1 79 ? 7.627 -2.979 -7.230 1.00 88.12 79 ARG A CA 1
ATOM 621 C C . ARG A 1 79 ? 7.293 -3.015 -8.721 1.00 88.12 79 ARG A C 1
ATOM 623 O O . ARG A 1 79 ? 8.187 -3.175 -9.551 1.00 88.12 79 ARG A O 1
ATOM 630 N N . LYS A 1 80 ? 6.029 -2.773 -9.075 1.00 89.19 80 LYS A N 1
ATOM 631 C CA . LYS A 1 80 ? 5.574 -2.748 -10.473 1.00 89.19 80 LYS A CA 1
ATOM 632 C C . LYS A 1 80 ? 6.277 -1.662 -11.298 1.00 89.19 80 LYS A C 1
ATOM 634 O O . LYS A 1 80 ? 6.632 -1.893 -12.455 1.00 89.19 80 LYS A O 1
ATOM 639 N N . ARG A 1 81 ? 6.503 -0.474 -10.721 1.00 87.50 81 ARG A N 1
ATOM 640 C CA . ARG A 1 81 ? 7.279 0.604 -11.366 1.00 87.50 81 ARG A CA 1
ATOM 641 C C . ARG A 1 81 ? 8.732 0.193 -11.590 1.00 87.50 81 ARG A C 1
ATOM 643 O O . ARG A 1 81 ? 9.264 0.463 -12.669 1.00 87.50 81 ARG A O 1
ATOM 650 N N . ASN A 1 82 ? 9.349 -0.463 -10.609 1.00 87.75 82 ASN A N 1
ATOM 651 C CA . ASN A 1 82 ? 10.735 -0.907 -10.703 1.00 87.75 82 ASN A CA 1
ATOM 652 C C . ASN A 1 82 ? 10.917 -1.974 -11.792 1.00 87.75 82 ASN A C 1
ATOM 654 O O . ASN A 1 82 ? 11.785 -1.822 -12.647 1.00 87.75 82 ASN A O 1
ATOM 658 N N . GLU A 1 83 ? 10.039 -2.978 -11.848 1.00 88.56 83 GLU A N 1
ATOM 659 C CA . GLU A 1 83 ? 10.070 -4.020 -12.887 1.00 88.56 83 GLU A CA 1
ATOM 660 C C . GLU A 1 83 ? 9.947 -3.418 -14.300 1.00 88.56 83 GLU A C 1
ATOM 662 O O . GLU A 1 83 ? 10.712 -3.753 -15.208 1.00 88.56 83 GLU A O 1
ATOM 667 N N . MET A 1 84 ? 9.046 -2.447 -14.494 1.00 84.62 84 MET A N 1
ATOM 668 C CA . MET A 1 84 ? 8.933 -1.728 -15.771 1.00 84.62 84 MET A CA 1
ATOM 669 C C . MET A 1 84 ? 10.187 -0.907 -16.100 1.00 84.62 84 MET A C 1
ATOM 671 O O . MET A 1 84 ? 10.585 -0.812 -17.267 1.00 84.62 84 MET A O 1
ATOM 675 N N . ALA A 1 85 ? 10.803 -0.281 -15.096 1.00 86.62 85 ALA A N 1
ATOM 676 C CA . ALA A 1 85 ? 12.021 0.498 -15.272 1.00 86.62 85 ALA A CA 1
ATOM 677 C C . ALA A 1 85 ? 13.215 -0.398 -15.633 1.00 86.62 85 ALA A C 1
ATOM 679 O O . ALA A 1 85 ? 13.980 -0.051 -16.539 1.00 86.62 85 ALA A O 1
ATOM 680 N N . GLU A 1 86 ? 13.351 -1.559 -14.993 1.00 88.12 86 GLU A N 1
ATOM 681 C CA . GLU A 1 86 ? 14.363 -2.558 -15.333 1.00 88.12 86 GLU A CA 1
ATOM 682 C C . GLU A 1 86 ? 14.167 -3.113 -16.741 1.00 88.12 86 GLU A C 1
ATOM 684 O O . GLU A 1 86 ? 15.115 -3.094 -17.530 1.00 88.12 86 GLU A O 1
ATOM 689 N N . ALA A 1 87 ? 12.943 -3.495 -17.114 1.00 86.94 87 ALA A N 1
ATOM 690 C CA . ALA A 1 87 ? 12.643 -3.961 -18.468 1.00 86.94 87 ALA A CA 1
ATOM 691 C C . ALA A 1 87 ? 13.016 -2.908 -19.528 1.00 86.94 87 ALA A C 1
ATOM 693 O O . ALA A 1 87 ? 13.650 -3.220 -20.541 1.00 86.94 87 ALA A O 1
ATOM 694 N N . ARG A 1 88 ? 12.716 -1.626 -19.271 1.00 89.69 88 ARG A N 1
ATOM 695 C CA . ARG A 1 88 ? 13.142 -0.518 -20.145 1.00 89.69 88 ARG A CA 1
ATOM 696 C C . ARG A 1 88 ? 14.663 -0.370 -20.204 1.00 89.69 88 ARG A C 1
ATOM 698 O O . ARG A 1 88 ? 15.199 -0.105 -21.281 1.00 89.69 88 ARG A O 1
ATOM 705 N N . ARG A 1 89 ? 15.376 -0.516 -19.082 1.00 91.81 89 ARG A N 1
ATOM 706 C CA . ARG A 1 89 ? 16.851 -0.449 -19.046 1.00 91.81 89 ARG A CA 1
ATOM 707 C C . ARG A 1 89 ? 17.480 -1.599 -19.832 1.00 91.81 89 ARG A C 1
ATOM 709 O O . ARG A 1 89 ? 18.405 -1.353 -20.606 1.00 91.81 89 ARG A O 1
ATOM 716 N N . LEU A 1 90 ? 16.963 -2.815 -19.677 1.00 91.06 90 LEU A N 1
ATOM 717 C CA . LEU A 1 90 ? 17.410 -3.992 -20.422 1.00 91.06 90 LEU A CA 1
ATOM 718 C C . LEU A 1 90 ? 17.152 -3.833 -2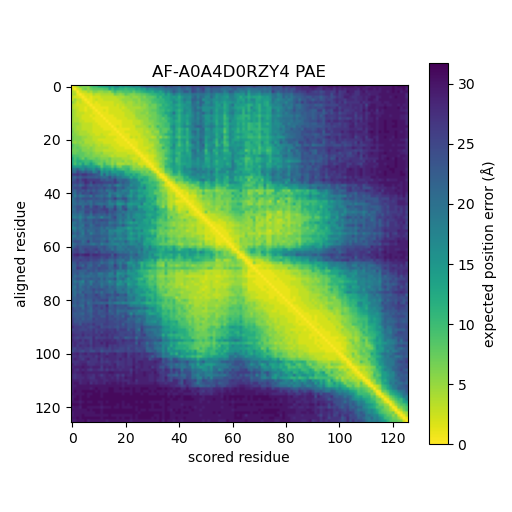1.919 1.00 91.06 90 LEU A C 1
ATOM 720 O O . LEU A 1 90 ? 18.069 -4.041 -22.708 1.00 91.06 90 LEU A O 1
ATOM 724 N N . SER A 1 91 ? 15.967 -3.358 -22.310 1.00 90.69 91 SER A N 1
ATOM 725 C CA . SER A 1 91 ? 15.654 -3.054 -23.710 1.00 90.69 91 SER A CA 1
ATOM 726 C C . SER A 1 91 ? 16.630 -2.030 -24.302 1.00 90.69 91 SER A C 1
ATOM 728 O O . SER A 1 91 ? 17.202 -2.271 -25.362 1.00 90.69 91 SER A O 1
ATOM 730 N N . LYS A 1 92 ? 16.924 -0.932 -23.589 1.00 92.25 92 LYS A N 1
ATOM 731 C CA . LYS A 1 92 ? 17.919 0.061 -24.037 1.00 92.25 92 LYS A CA 1
ATOM 732 C C . LYS A 1 92 ? 19.320 -0.534 -24.196 1.00 92.25 92 LYS A C 1
ATOM 734 O O . LYS A 1 92 ? 20.016 -0.187 -25.148 1.00 92.25 92 LYS A O 1
ATOM 739 N N . ARG A 1 93 ? 19.746 -1.409 -23.278 1.00 92.81 93 ARG A N 1
ATOM 740 C CA . ARG A 1 93 ? 21.042 -2.101 -23.374 1.00 92.81 93 ARG A CA 1
ATOM 741 C C . ARG A 1 93 ? 21.075 -3.040 -24.575 1.00 92.81 93 ARG A C 1
ATOM 743 O O . ARG A 1 93 ? 22.027 -2.973 -25.340 1.00 92.81 93 ARG A O 1
ATOM 750 N N . LEU A 1 94 ? 20.025 -3.834 -24.772 1.00 92.31 94 LEU A N 1
ATOM 751 C CA . LEU A 1 94 ? 19.921 -4.765 -25.892 1.00 92.31 94 LEU A CA 1
ATOM 752 C C . LEU A 1 94 ? 19.958 -4.026 -27.232 1.00 92.31 94 LEU A C 1
ATOM 754 O O . LEU A 1 94 ? 20.761 -4.375 -28.089 1.00 92.31 94 LEU A O 1
ATOM 758 N N . VAL A 1 95 ? 19.163 -2.962 -27.385 1.00 93.06 95 VAL A N 1
ATOM 759 C CA . VAL A 1 95 ? 19.166 -2.122 -28.594 1.00 93.06 95 VAL A CA 1
ATOM 760 C C . VAL A 1 95 ? 20.560 -1.558 -28.854 1.00 93.06 95 VAL A C 1
ATOM 762 O O . VAL A 1 95 ? 21.044 -1.628 -29.980 1.00 93.06 95 VAL A O 1
ATOM 765 N N . ARG A 1 96 ? 21.244 -1.061 -27.815 1.00 93.44 96 ARG A N 1
ATOM 766 C CA . ARG A 1 96 ? 22.617 -0.560 -27.948 1.00 93.44 96 ARG A CA 1
ATOM 767 C C . ARG A 1 96 ? 23.582 -1.658 -28.399 1.00 93.44 96 ARG A C 1
ATOM 769 O O . ARG A 1 96 ? 24.373 -1.409 -29.296 1.00 93.44 96 ARG A O 1
ATOM 776 N N . THR A 1 97 ? 23.507 -2.859 -27.828 1.00 92.00 97 THR A N 1
ATOM 777 C CA . THR A 1 97 ? 24.346 -3.995 -28.242 1.00 92.00 97 THR A CA 1
ATOM 778 C C . THR A 1 97 ? 24.079 -4.406 -29.689 1.00 92.00 97 THR A C 1
ATOM 780 O O . THR A 1 97 ? 25.029 -4.632 -30.432 1.00 92.00 97 THR A O 1
ATOM 783 N N . VAL A 1 98 ? 22.810 -4.458 -30.105 1.00 92.56 98 VAL A N 1
ATOM 784 C CA . VAL A 1 98 ? 22.428 -4.789 -31.486 1.00 92.56 98 VAL A CA 1
ATOM 785 C C . VAL A 1 98 ? 22.986 -3.756 -32.462 1.00 92.56 98 VAL A C 1
ATOM 787 O O . VAL A 1 98 ? 23.625 -4.151 -33.429 1.00 92.56 98 VAL A O 1
ATOM 790 N N . LEU A 1 99 ? 22.834 -2.457 -32.177 1.00 90.62 99 LEU A N 1
ATOM 791 C CA . LEU A 1 99 ? 23.385 -1.375 -33.006 1.00 90.62 99 LEU A CA 1
ATOM 792 C C . LEU A 1 99 ? 24.904 -1.487 -33.195 1.00 90.62 99 LEU A C 1
ATOM 794 O O . LEU A 1 99 ? 25.407 -1.300 -34.299 1.00 90.62 99 LEU A O 1
ATOM 798 N N . ILE A 1 100 ? 25.635 -1.824 -32.130 1.00 89.88 100 ILE A N 1
ATOM 799 C CA . ILE A 1 100 ? 27.089 -2.020 -32.209 1.00 89.88 100 ILE A CA 1
ATOM 800 C C . ILE A 1 100 ? 27.432 -3.230 -33.087 1.00 89.88 100 ILE A C 1
ATOM 802 O O . ILE A 1 100 ? 28.359 -3.163 -33.891 1.00 89.88 100 ILE A O 1
ATOM 806 N N . PHE A 1 101 ? 26.681 -4.329 -32.976 1.00 88.19 101 PHE A N 1
ATOM 807 C CA . PHE A 1 101 ? 26.905 -5.516 -33.805 1.00 88.19 101 PHE A CA 1
ATOM 808 C C . PHE A 1 101 ? 26.580 -5.280 -35.280 1.00 88.19 101 PHE A C 1
ATOM 810 O O . PHE A 1 101 ? 27.313 -5.761 -36.146 1.00 88.19 101 PHE A O 1
ATOM 817 N N . THR A 1 102 ? 25.518 -4.532 -35.579 1.00 85.75 102 THR A N 1
ATOM 818 C CA . THR A 1 102 ? 25.176 -4.182 -36.962 1.00 85.75 102 THR A CA 1
ATOM 819 C C . THR A 1 102 ? 26.233 -3.261 -37.562 1.00 85.75 102 THR A C 1
ATOM 821 O O . THR A 1 102 ? 26.745 -3.558 -38.634 1.00 85.75 102 THR A O 1
ATOM 824 N N . GLU A 1 103 ? 26.666 -2.230 -36.829 1.00 83.94 103 GLU A N 1
ATOM 825 C CA . GLU A 1 103 ? 27.722 -1.322 -37.294 1.00 83.94 103 GLU A CA 1
ATOM 826 C C . GLU A 1 103 ? 29.058 -2.051 -37.501 1.00 83.94 103 GLU A C 1
ATOM 828 O O . GLU A 1 103 ? 29.730 -1.867 -38.518 1.00 83.94 103 GLU A O 1
ATOM 833 N N . SER A 1 104 ? 29.426 -2.944 -36.579 1.00 79.81 104 SER A N 1
ATOM 834 C CA . SER A 1 104 ? 30.613 -3.787 -3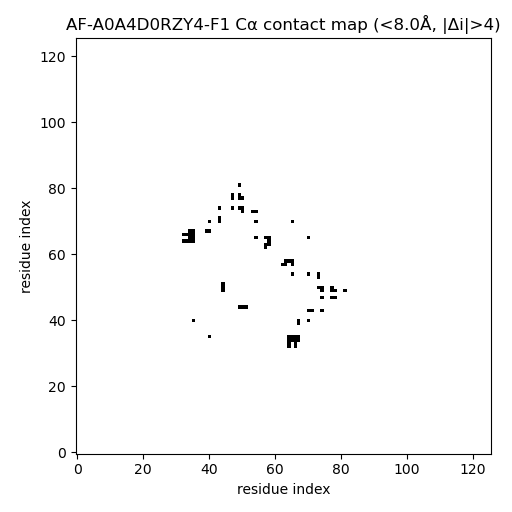6.733 1.00 79.81 104 SER A CA 1
ATOM 835 C C . SER A 1 104 ? 30.511 -4.729 -37.941 1.00 79.81 104 SER A C 1
ATOM 837 O O . SER A 1 104 ? 31.524 -4.991 -38.589 1.00 79.81 104 SER A O 1
ATOM 839 N N . SER A 1 105 ? 29.317 -5.243 -38.253 1.00 70.88 105 SER A N 1
ATOM 840 C CA . SER A 1 105 ? 29.095 -6.107 -39.423 1.00 70.88 105 SER A CA 1
ATOM 841 C C . SER A 1 105 ? 29.196 -5.315 -40.730 1.00 70.88 105 SER A C 1
ATOM 843 O O . SER A 1 105 ? 29.852 -5.766 -41.669 1.00 70.88 105 SER A O 1
ATOM 845 N N . ASP A 1 106 ? 28.644 -4.099 -40.772 1.00 72.25 106 ASP A N 1
ATOM 846 C CA . ASP A 1 106 ? 28.743 -3.192 -41.925 1.00 72.25 106 ASP A CA 1
ATOM 847 C C . ASP A 1 106 ? 30.190 -2.751 -42.205 1.00 72.25 106 ASP A C 1
ATOM 849 O O . ASP A 1 106 ? 30.589 -2.558 -43.360 1.00 72.25 106 ASP A O 1
ATOM 853 N N . GLN A 1 107 ? 30.999 -2.603 -41.153 1.00 68.12 107 GLN A N 1
ATOM 854 C CA . GLN A 1 107 ? 32.438 -2.345 -41.263 1.00 68.12 107 GLN A CA 1
ATOM 855 C C . GLN A 1 107 ? 33.181 -3.547 -41.864 1.00 68.12 107 GLN A C 1
ATOM 857 O O . GLN A 1 107 ? 34.018 -3.369 -42.752 1.00 68.12 107 GLN A O 1
ATOM 862 N N . LEU A 1 108 ? 32.855 -4.771 -41.432 1.00 62.03 108 LEU A N 1
ATOM 863 C CA . LEU A 1 108 ? 33.487 -5.994 -41.934 1.00 62.03 108 LEU A CA 1
ATOM 864 C C . LEU A 1 108 ? 33.097 -6.282 -43.390 1.00 62.03 108 LEU A C 1
ATOM 866 O O . LEU A 1 108 ? 33.966 -6.603 -44.197 1.00 62.03 108 LEU A O 1
ATOM 870 N N . SER A 1 109 ? 31.828 -6.068 -43.751 1.00 61.81 109 SER A N 1
ATOM 871 C CA . SER A 1 109 ? 31.338 -6.220 -45.127 1.00 61.81 109 SER A CA 1
ATOM 872 C C . SER A 1 109 ? 32.070 -5.290 -46.100 1.00 61.81 109 SER A C 1
ATOM 874 O O . SER A 1 109 ? 32.464 -5.713 -47.187 1.00 61.81 109 SER A O 1
ATOM 876 N N . ARG A 1 110 ? 32.320 -4.033 -45.703 1.00 65.50 110 ARG A N 1
ATOM 877 C CA . ARG A 1 110 ? 33.121 -3.085 -46.500 1.00 65.50 110 ARG A CA 1
ATOM 878 C C . ARG A 1 110 ? 34.611 -3.425 -46.544 1.00 65.50 110 ARG A C 1
ATOM 880 O O . ARG A 1 110 ? 35.283 -3.031 -47.497 1.00 65.50 110 ARG A O 1
ATOM 887 N N . ALA A 1 111 ? 35.140 -4.120 -45.538 1.00 60.25 111 ALA A N 1
ATOM 888 C CA . ALA A 1 111 ? 36.528 -4.576 -45.530 1.00 60.25 111 ALA A CA 1
ATOM 889 C C . ALA A 1 111 ? 36.745 -5.757 -46.492 1.00 60.25 111 ALA A C 1
ATOM 891 O O . ALA A 1 111 ? 37.763 -5.798 -47.181 1.00 60.25 111 ALA A O 1
ATOM 892 N N . THR A 1 112 ? 35.775 -6.670 -46.606 1.00 58.88 112 THR A N 1
ATOM 893 C CA . THR A 1 112 ? 35.813 -7.783 -47.572 1.00 58.88 112 THR A CA 1
ATOM 894 C C . THR A 1 112 ? 35.627 -7.345 -49.021 1.00 58.88 112 THR A C 1
ATOM 896 O O . THR A 1 112 ? 36.265 -7.912 -49.901 1.00 58.88 112 THR A O 1
ATOM 899 N N . ASP A 1 113 ? 34.837 -6.299 -49.278 1.00 56.44 113 ASP A N 1
ATOM 900 C CA . ASP A 1 113 ? 34.621 -5.764 -50.636 1.00 56.44 113 ASP A CA 1
ATOM 901 C C . ASP A 1 113 ? 35.869 -5.049 -51.206 1.00 56.44 113 ASP A C 1
ATOM 903 O O . ASP A 1 113 ? 35.958 -4.732 -52.389 1.00 56.44 113 ASP A O 1
ATOM 907 N N . ARG A 1 114 ? 36.881 -4.808 -50.362 1.00 55.31 114 ARG A N 1
ATOM 908 C CA . ARG A 1 114 ? 38.175 -4.233 -50.758 1.00 55.31 114 ARG A CA 1
ATOM 909 C C . ARG A 1 114 ? 39.323 -5.239 -50.813 1.00 55.31 114 ARG A C 1
ATOM 911 O O . ARG A 1 114 ? 40.456 -4.804 -51.002 1.00 55.31 114 ARG A O 1
ATOM 918 N N . VAL A 1 115 ? 39.072 -6.545 -50.677 1.00 50.34 115 VAL A N 1
ATOM 919 C CA . VAL A 1 115 ? 40.108 -7.569 -50.897 1.00 50.34 115 VAL A CA 1
ATOM 920 C C . VAL A 1 115 ? 40.337 -7.705 -52.410 1.00 50.34 115 VAL A C 1
ATOM 922 O O . VAL A 1 115 ? 39.460 -8.218 -53.107 1.00 50.34 115 VAL A O 1
ATOM 925 N N . PRO A 1 116 ? 41.483 -7.254 -52.961 1.00 47.81 116 PRO A N 1
ATOM 926 C CA . PRO A 1 116 ? 41.791 -7.448 -54.372 1.00 47.81 116 PRO A CA 1
ATOM 927 C C . PRO A 1 116 ? 41.967 -8.949 -54.617 1.00 47.81 116 PRO A C 1
ATOM 929 O O . PRO A 1 116 ? 42.637 -9.627 -53.838 1.00 47.81 116 PRO A O 1
ATOM 932 N N . GLY A 1 117 ? 41.323 -9.458 -55.669 1.00 56.53 117 GLY A N 1
ATOM 933 C CA . GLY A 1 117 ? 41.179 -10.887 -55.946 1.00 56.53 117 GLY A CA 1
ATOM 934 C C . GLY A 1 117 ? 42.462 -11.710 -55.790 1.00 56.53 117 GLY A C 1
ATOM 935 O O . GLY A 1 117 ? 43.509 -11.371 -56.339 1.00 56.53 117 GLY A O 1
ATOM 936 N N . LEU A 1 118 ? 42.339 -12.831 -55.076 1.00 49.41 118 LEU A N 1
ATOM 937 C CA . LEU A 1 118 ? 43.276 -13.955 -55.133 1.00 49.41 118 LEU A CA 1
ATOM 938 C C . LEU A 1 118 ? 42.799 -14.993 -56.176 1.00 49.41 118 LEU A C 1
ATOM 940 O O . LEU A 1 118 ? 41.617 -15.013 -56.520 1.00 49.41 118 LEU A O 1
ATOM 944 N N . PRO A 1 119 ? 43.722 -15.794 -56.741 1.00 48.22 119 PRO A N 1
ATOM 945 C CA . PRO A 1 119 ? 43.821 -16.054 -58.176 1.00 48.22 119 PRO A CA 1
ATOM 946 C C . PRO A 1 119 ? 42.845 -17.112 -58.701 1.00 48.22 119 PRO A C 1
ATOM 948 O O . PRO A 1 119 ? 42.434 -18.029 -57.993 1.00 48.22 119 PRO A O 1
ATOM 951 N N . ALA A 1 120 ? 42.529 -17.003 -59.994 1.00 52.94 120 ALA A N 1
ATOM 952 C CA . ALA A 1 120 ? 41.799 -18.018 -60.740 1.00 52.94 120 ALA A CA 1
ATOM 953 C C . ALA A 1 120 ? 42.555 -19.360 -60.724 1.00 52.94 120 ALA A C 1
ATOM 955 O O . ALA A 1 120 ? 43.738 -19.431 -61.056 1.00 52.94 120 ALA A O 1
ATOM 956 N N . SER A 1 121 ? 41.837 -20.412 -60.329 1.00 48.72 121 SER A N 1
ATOM 957 C CA . SER A 1 121 ? 42.271 -21.813 -60.339 1.00 48.72 121 SER A CA 1
ATOM 958 C C . SER A 1 121 ? 42.743 -22.239 -61.744 1.00 48.72 121 SER A C 1
ATOM 960 O O . SER A 1 121 ? 42.066 -21.902 -62.721 1.00 48.72 121 SER A O 1
ATOM 962 N N . PRO A 1 122 ? 43.875 -22.957 -61.894 1.00 54.09 122 PRO A N 1
ATOM 963 C CA . PRO A 1 122 ? 44.417 -23.299 -63.204 1.00 54.09 122 PRO A CA 1
ATOM 964 C C . PRO A 1 122 ? 43.570 -24.388 -63.875 1.00 54.09 122 PRO A C 1
ATOM 966 O O . PRO A 1 122 ? 43.233 -25.408 -63.272 1.00 54.09 122 PRO A O 1
ATOM 969 N N . GLY A 1 123 ? 43.211 -24.142 -65.136 1.00 46.75 123 GLY A N 1
ATOM 970 C CA . GLY A 1 123 ? 42.419 -25.044 -65.963 1.00 46.75 123 GLY A CA 1
ATOM 971 C C . GLY A 1 123 ? 43.135 -26.364 -66.248 1.00 46.75 123 GLY A C 1
ATOM 972 O O . GLY A 1 123 ? 44.294 -26.383 -66.655 1.00 46.75 123 GLY A O 1
ATOM 973 N N . TYR A 1 124 ? 42.410 -27.467 -66.067 1.00 45.78 124 TYR A N 1
ATOM 974 C CA . TYR A 1 124 ? 42.760 -28.768 -66.628 1.00 45.78 124 TYR A CA 1
ATOM 975 C C . TYR A 1 124 ? 42.570 -28.708 -68.151 1.00 45.78 124 TYR A C 1
ATOM 977 O O . TYR A 1 124 ? 41.441 -28.609 -68.628 1.00 45.78 124 TYR A O 1
ATOM 985 N N . VAL A 1 125 ? 43.672 -28.745 -68.903 1.00 46.59 125 VAL A N 1
ATOM 986 C CA . VAL A 1 125 ? 43.680 -28.971 -70.356 1.00 46.59 125 VAL A CA 1
ATOM 987 C C . VAL A 1 125 ? 44.054 -30.435 -70.582 1.00 46.59 125 VAL A C 1
ATOM 989 O O . VAL A 1 125 ? 45.064 -30.898 -70.052 1.00 46.59 125 VAL A O 1
ATOM 992 N N . GLN A 1 126 ? 43.182 -31.143 -71.299 1.00 50.78 126 GLN A N 1
ATOM 993 C CA . GLN A 1 126 ? 43.358 -32.510 -71.790 1.00 50.78 126 GLN A CA 1
ATOM 994 C C . GLN A 1 126 ? 44.162 -32.514 -73.090 1.00 50.78 126 GLN A C 1
ATOM 996 O O . GLN A 1 126 ? 43.960 -31.575 -73.895 1.00 50.78 126 GLN A O 1
#

Organism: Escherichia coli (NCBI:txid562)

Foldseek 3Di:
DVVVVVVVVVVVVVVVVVVVVVVVVVVVVVVQQPADDVVLLVVLCVVQVQLVVVVVVCCVPVVRRQGPVNSVVSSVVSVVVVVVVVVVVVVVVVVVVVVVVVVVVVVVVVVVVPDDDDDDDDDDDD

Sequence (126 aa):
MKSIYLKYFLSFVFVGVMAMLICGLFYNDYLEQQPATPEQLTEILQETPCAAEAFQETLNYQSEPLTLGKANKIASECRKRNEMAEARRLSKRLVRTVLIFTESSDQLSRATDRVPGLPASPGYVQ

Mean predicted aligned error: 16.26 Å